Protein AF-A0A5S3PBL1-F1 (afdb_monomer_lite)

Structure (mmCIF, N/CA/C/O backbone):
data_AF-A0A5S3PBL1-F1
#
_entry.id   AF-A0A5S3PBL1-F1
#
loop_
_atom_site.group_PDB
_atom_site.id
_atom_site.type_symbol
_atom_site.label_atom_id
_atom_site.label_alt_id
_atom_site.label_comp_id
_atom_site.label_asym_id
_atom_site.label_entity_id
_atom_site.label_seq_id
_atom_site.pdbx_PDB_ins_code
_atom_site.Cartn_x
_atom_site.Cartn_y
_atom_site.Cartn_z
_atom_site.occupancy
_atom_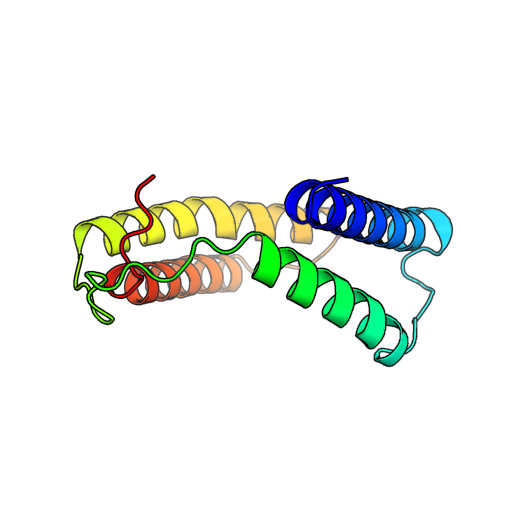site.B_iso_or_equiv
_atom_site.auth_seq_id
_atom_site.auth_comp_id
_atom_site.auth_asym_id
_atom_site.auth_atom_id
_atom_site.pdbx_PDB_model_num
ATOM 1 N N . MET A 1 1 ? 16.191 -12.824 25.577 1.00 59.28 1 MET A N 1
ATOM 2 C CA . MET A 1 1 ? 15.885 -11.992 24.390 1.00 59.28 1 MET A CA 1
ATOM 3 C C . MET A 1 1 ? 14.367 -11.958 24.224 1.00 59.28 1 MET A C 1
ATOM 5 O O . MET A 1 1 ? 13.767 -13.022 24.281 1.00 59.28 1 MET A O 1
ATOM 9 N N . THR A 1 2 ? 13.719 -10.790 24.151 1.00 78.88 2 THR A N 1
ATOM 10 C CA . THR A 1 2 ? 12.241 -10.700 24.099 1.00 78.88 2 THR A CA 1
ATOM 11 C C . THR A 1 2 ? 11.709 -11.003 22.691 1.00 78.88 2 THR A C 1
ATOM 13 O O . THR A 1 2 ? 12.380 -10.696 21.706 1.00 78.88 2 THR A O 1
ATOM 16 N N . LYS A 1 3 ? 10.504 -11.588 22.583 1.00 72.31 3 LYS A N 1
ATOM 17 C CA . LYS A 1 3 ? 9.864 -11.960 21.298 1.00 72.31 3 LYS A CA 1
ATOM 18 C C . LYS A 1 3 ? 9.784 -10.779 20.316 1.00 72.31 3 LYS A C 1
ATOM 20 O O . LYS A 1 3 ? 10.047 -10.939 19.132 1.00 72.31 3 LYS A O 1
ATOM 25 N N . THR A 1 4 ? 9.547 -9.577 20.835 1.00 72.81 4 THR A N 1
ATOM 26 C CA . THR A 1 4 ? 9.515 -8.316 20.081 1.00 72.81 4 THR A CA 1
ATOM 27 C C . THR A 1 4 ? 10.869 -7.965 19.455 1.00 72.81 4 THR A C 1
ATOM 29 O O . THR A 1 4 ? 10.932 -7.554 18.303 1.00 72.81 4 THR A O 1
ATOM 32 N N . ARG A 1 5 ? 11.982 -8.170 20.179 1.00 71.50 5 ARG A N 1
ATOM 33 C CA . ARG A 1 5 ? 13.335 -7.915 19.648 1.00 71.50 5 ARG A CA 1
ATOM 34 C C . ARG A 1 5 ? 13.697 -8.890 18.527 1.00 71.50 5 ARG A C 1
ATOM 36 O O . ARG A 1 5 ? 14.344 -8.487 17.570 1.00 71.50 5 ARG A O 1
ATOM 43 N N . LEU A 1 6 ? 13.257 -10.145 18.632 1.00 75.69 6 LEU A N 1
ATOM 44 C CA . LEU A 1 6 ? 13.427 -11.143 17.572 1.00 75.69 6 LEU A CA 1
ATOM 45 C C . LEU A 1 6 ? 12.651 -10.764 16.303 1.00 75.69 6 LEU A C 1
ATOM 47 O O . LEU A 1 6 ? 13.204 -10.885 15.216 1.00 75.69 6 LEU A O 1
ATOM 51 N N . ALA A 1 7 ? 11.430 -10.238 16.439 1.00 75.31 7 ALA A N 1
ATOM 52 C CA . ALA A 1 7 ? 10.638 -9.761 15.303 1.00 75.31 7 ALA A CA 1
ATOM 53 C C . ALA A 1 7 ? 11.307 -8.583 14.569 1.00 75.31 7 ALA A C 1
ATOM 55 O O . ALA A 1 7 ? 11.399 -8.596 13.345 1.00 75.31 7 ALA A O 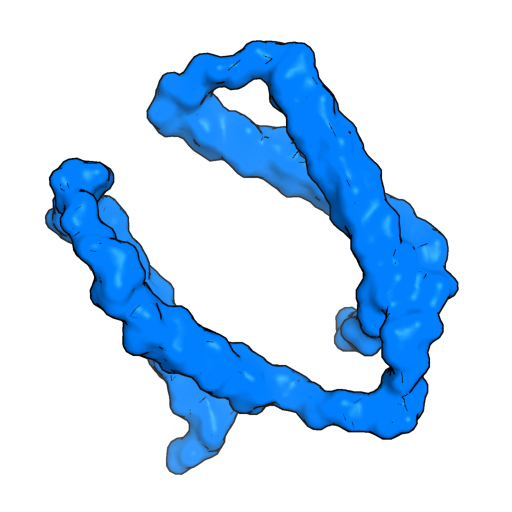1
ATOM 56 N N . PHE A 1 8 ? 11.849 -7.598 15.295 1.00 75.81 8 PHE A N 1
ATOM 57 C CA . PHE A 1 8 ? 12.582 -6.487 14.671 1.00 75.81 8 PHE A CA 1
ATOM 58 C C . PHE A 1 8 ? 13.864 -6.937 13.961 1.00 75.81 8 PHE A C 1
ATOM 60 O O . PHE A 1 8 ? 14.168 -6.447 12.877 1.00 75.81 8 PHE A O 1
ATOM 67 N N . ILE A 1 9 ? 14.600 -7.889 14.540 1.00 82.25 9 ILE A N 1
ATOM 68 C CA . ILE A 1 9 ? 15.808 -8.448 13.914 1.00 82.25 9 ILE A CA 1
ATOM 69 C C . ILE A 1 9 ? 15.456 -9.229 12.650 1.00 82.25 9 ILE A C 1
ATOM 71 O O . ILE A 1 9 ? 16.142 -9.091 11.643 1.00 82.25 9 ILE A O 1
ATOM 75 N N . ALA A 1 10 ? 14.375 -10.006 12.681 1.00 79.50 10 ALA A N 1
ATOM 76 C CA . ALA A 1 10 ? 13.888 -10.750 11.528 1.00 79.50 10 ALA A CA 1
ATOM 77 C C . ALA A 1 10 ? 13.442 -9.823 10.384 1.00 79.50 10 ALA A C 1
ATOM 79 O O . ALA A 1 10 ? 13.810 -10.061 9.235 1.00 79.50 10 ALA A O 1
ATOM 80 N N . ILE A 1 11 ? 12.728 -8.734 10.693 1.00 81.06 11 ILE A N 1
ATOM 81 C CA . ILE A 1 11 ? 12.368 -7.700 9.709 1.00 81.06 11 ILE A CA 1
ATOM 82 C C . ILE A 1 11 ? 13.626 -7.041 9.137 1.00 81.06 11 ILE A C 1
ATOM 84 O O . ILE A 1 11 ? 13.758 -6.945 7.922 1.00 81.06 11 ILE A O 1
ATOM 88 N N . GLY A 1 12 ? 14.580 -6.651 9.989 1.00 80.44 12 GLY A N 1
ATOM 89 C CA . GLY A 1 12 ? 15.848 -6.065 9.548 1.00 80.44 12 GLY A CA 1
ATOM 90 C C . GLY A 1 12 ? 16.634 -6.988 8.613 1.00 80.44 12 GLY A C 1
ATOM 91 O O . GLY A 1 12 ? 17.108 -6.546 7.571 1.00 80.44 12 GLY A O 1
ATOM 92 N N . LEU A 1 13 ? 16.710 -8.282 8.934 1.00 84.44 13 LEU A N 1
ATOM 93 C CA . LEU A 1 13 ? 17.329 -9.302 8.082 1.00 84.44 13 LEU A CA 1
ATOM 94 C C . LEU A 1 13 ? 16.617 -9.445 6.732 1.00 84.44 13 LEU A C 1
ATOM 96 O O . LEU A 1 13 ? 17.289 -9.516 5.707 1.00 84.44 13 LEU A O 1
ATOM 100 N N . CYS A 1 14 ? 15.280 -9.441 6.711 1.00 82.25 14 CYS A N 1
ATOM 101 C CA . CYS A 1 14 ? 14.515 -9.501 5.462 1.00 82.25 14 CYS A CA 1
ATOM 102 C C . CYS A 1 14 ? 14.766 -8.265 4.587 1.00 82.25 14 CYS A C 1
ATOM 104 O O . CYS A 1 14 ? 14.988 -8.405 3.387 1.00 82.25 14 CYS A O 1
ATOM 106 N N . SER A 1 15 ? 14.802 -7.068 5.179 1.00 77.75 15 SER A N 1
ATOM 107 C CA . SER A 1 15 ? 15.092 -5.823 4.457 1.00 77.75 15 SER A CA 1
ATOM 108 C C . SER A 1 15 ? 16.512 -5.793 3.887 1.00 77.75 15 SER A C 1
ATOM 110 O O . SER A 1 15 ? 16.709 -5.347 2.761 1.00 77.75 15 SER A O 1
ATOM 112 N N . VAL A 1 16 ? 17.502 -6.296 4.632 1.00 82.81 16 VAL A N 1
ATOM 113 C CA . VAL A 1 16 ? 18.892 -6.396 4.155 1.00 82.81 16 VAL A CA 1
ATOM 114 C C . VAL A 1 16 ? 19.021 -7.424 3.030 1.00 82.81 16 VAL A C 1
ATOM 116 O O . VAL A 1 16 ? 19.732 -7.165 2.066 1.00 82.81 16 VAL A O 1
ATOM 119 N N . LEU A 1 17 ? 18.317 -8.556 3.107 1.00 79.50 17 LEU A N 1
ATOM 120 C CA . LEU A 1 17 ? 18.295 -9.559 2.035 1.00 79.50 17 LEU A CA 1
ATOM 121 C C . LEU A 1 17 ? 17.652 -9.018 0.752 1.00 79.50 17 LEU A C 1
ATOM 123 O O . LEU A 1 17 ? 18.187 -9.237 -0.332 1.00 79.50 17 LEU A O 1
ATOM 127 N N . LEU A 1 18 ? 16.554 -8.269 0.878 1.00 74.56 18 LEU A N 1
ATOM 128 C CA . LEU A 1 18 ? 15.903 -7.592 -0.245 1.00 74.56 18 LEU A CA 1
ATOM 129 C C . LEU A 1 18 ? 16.826 -6.549 -0.891 1.00 74.56 18 LEU A C 1
ATOM 131 O O . LEU A 1 18 ? 16.970 -6.537 -2.109 1.00 74.56 18 LEU A O 1
ATOM 135 N N . LEU A 1 19 ? 17.497 -5.723 -0.080 1.00 76.12 19 LEU A N 1
ATOM 136 C CA . LEU A 1 19 ? 18.476 -4.741 -0.561 1.00 76.12 19 LEU A CA 1
ATOM 137 C C . LEU A 1 19 ? 19.699 -5.398 -1.208 1.00 76.12 19 LEU A C 1
ATOM 139 O O . LEU A 1 19 ? 20.208 -4.908 -2.209 1.00 76.12 19 LEU A O 1
ATOM 143 N N . PHE A 1 20 ? 20.182 -6.509 -0.651 1.00 78.69 20 PHE A N 1
ATOM 144 C CA . PHE A 1 20 ? 21.282 -7.265 -1.238 1.00 78.69 20 PHE A CA 1
ATOM 145 C C . PHE A 1 20 ? 20.895 -7.815 -2.612 1.00 78.69 20 PHE A C 1
ATOM 147 O O . PHE A 1 20 ? 21.685 -7.729 -3.545 1.00 78.69 20 PHE A O 1
ATOM 154 N N . GLN A 1 21 ? 19.675 -8.328 -2.770 1.00 71.44 21 GLN A N 1
ATOM 155 C CA . GLN A 1 21 ? 19.210 -8.808 -4.064 1.00 71.44 21 GLN A CA 1
ATOM 156 C C . GLN A 1 21 ? 19.104 -7.685 -5.098 1.00 71.44 21 GLN A C 1
ATOM 158 O O . GLN A 1 21 ? 19.635 -7.835 -6.196 1.00 71.44 21 GLN A O 1
ATOM 163 N N . THR A 1 22 ? 18.477 -6.557 -4.759 1.00 69.94 22 THR A N 1
ATOM 164 C CA . THR A 1 22 ? 18.336 -5.443 -5.710 1.00 69.94 22 THR A CA 1
ATOM 165 C C . THR A 1 22 ? 19.683 -4.817 -6.070 1.00 69.94 22 THR A C 1
ATOM 167 O O . THR A 1 22 ? 19.892 -4.434 -7.216 1.00 69.94 22 THR A O 1
ATOM 170 N N . TRP A 1 23 ? 20.624 -4.748 -5.122 1.00 71.38 23 TRP A N 1
ATOM 171 C CA . TRP A 1 23 ? 21.906 -4.070 -5.325 1.00 71.38 23 TRP A CA 1
ATOM 172 C C . TRP A 1 23 ? 23.012 -4.965 -5.904 1.00 71.38 23 TRP A C 1
ATOM 174 O O . TRP A 1 23 ? 23.839 -4.485 -6.675 1.00 71.38 23 TRP A O 1
ATOM 184 N N . VAL A 1 24 ? 23.053 -6.253 -5.540 1.00 71.88 24 VAL A N 1
ATOM 185 C CA . VAL A 1 24 ? 24.137 -7.179 -5.930 1.00 71.88 24 VAL A CA 1
ATOM 186 C C . VAL A 1 24 ? 23.744 -8.089 -7.086 1.00 71.88 24 VAL A C 1
ATOM 188 O O . VAL A 1 24 ? 24.582 -8.369 -7.940 1.00 71.88 24 VAL A O 1
ATOM 191 N N . LEU A 1 25 ? 22.499 -8.569 -7.121 1.00 68.06 25 LEU A N 1
ATOM 192 C CA . LEU A 1 25 ? 22.056 -9.503 -8.161 1.00 68.06 25 LEU A CA 1
ATOM 193 C C . LEU A 1 25 ? 21.497 -8.774 -9.394 1.00 68.06 25 LEU A C 1
ATOM 195 O O . LEU A 1 25 ? 21.554 -9.328 -10.491 1.00 68.06 25 LEU A O 1
ATOM 199 N N . GLY A 1 26 ? 21.066 -7.516 -9.233 1.00 61.78 26 GLY A N 1
ATOM 200 C CA . GLY A 1 26 ? 20.538 -6.673 -10.307 1.00 61.78 26 GLY A CA 1
ATOM 201 C C . GLY A 1 26 ? 19.216 -7.190 -10.890 1.00 61.78 26 GLY A C 1
ATOM 202 O O . GLY A 1 26 ? 18.811 -8.330 -10.660 1.00 61.78 26 GLY A O 1
ATOM 203 N N . ASP A 1 27 ? 18.544 -6.358 -11.687 1.00 61.53 27 ASP A N 1
ATOM 204 C CA . ASP A 1 27 ? 17.190 -6.640 -12.207 1.00 61.53 27 ASP A CA 1
ATOM 205 C C . ASP A 1 27 ? 17.111 -7.849 -13.162 1.00 61.53 27 ASP A C 1
ATOM 207 O O . ASP A 1 27 ? 16.027 -8.338 -13.466 1.00 61.53 27 ASP A O 1
ATOM 211 N N . ASN A 1 28 ? 18.256 -8.373 -13.611 1.00 60.16 28 ASN A N 1
ATOM 212 C CA . ASN A 1 28 ? 18.337 -9.492 -14.556 1.00 60.16 28 ASN A CA 1
ATOM 213 C C . ASN A 1 28 ? 18.332 -10.877 -13.886 1.00 60.16 28 ASN A C 1
ATOM 215 O O . ASN A 1 28 ? 18.393 -11.893 -14.582 1.00 60.16 28 ASN A O 1
ATOM 219 N N . PHE A 1 29 ? 18.302 -10.949 -12.551 1.00 65.50 29 PHE A N 1
ATOM 220 C CA . PHE A 1 29 ? 18.283 -12.219 -11.828 1.00 65.50 29 PHE A CA 1
ATOM 221 C C . PHE A 1 29 ? 16.849 -12.611 -11.449 1.00 65.50 29 PHE A C 1
ATOM 223 O O . PHE A 1 29 ? 16.356 -12.296 -10.361 1.00 65.50 29 PHE A O 1
ATOM 230 N N . GLU A 1 30 ? 16.173 -13.333 -12.350 1.00 65.44 30 GLU A N 1
ATOM 231 C CA . GLU A 1 30 ? 14.850 -13.912 -12.099 1.00 65.44 30 GLU A CA 1
ATOM 232 C C . GLU A 1 30 ? 14.935 -14.967 -10.991 1.00 65.44 30 GLU A C 1
ATOM 234 O O . GLU A 1 30 ? 15.221 -16.147 -11.204 1.00 65.44 30 GLU A O 1
ATOM 239 N N . THR A 1 31 ? 14.711 -14.524 -9.759 1.00 68.88 31 THR A N 1
ATOM 240 C CA . THR A 1 31 ? 14.724 -15.419 -8.607 1.00 68.88 31 THR A CA 1
ATOM 241 C C . THR A 1 31 ? 13.394 -16.167 -8.579 1.00 68.88 31 THR A C 1
ATOM 243 O O . THR A 1 31 ? 12.344 -15.516 -8.568 1.00 68.88 31 THR A O 1
ATOM 246 N N . PRO A 1 32 ? 13.390 -17.513 -8.560 1.00 79.69 32 PRO A N 1
ATOM 247 C CA . PRO A 1 32 ? 12.148 -18.269 -8.577 1.00 79.69 32 PRO A CA 1
ATOM 248 C C . PRO A 1 32 ? 11.233 -17.854 -7.424 1.00 79.69 32 PRO A C 1
ATOM 250 O O . PRO A 1 32 ? 11.676 -17.736 -6.281 1.00 79.69 32 PRO A O 1
ATOM 253 N N . TRP A 1 33 ? 9.943 -17.662 -7.707 1.00 73.44 33 TRP A N 1
ATOM 254 C CA . TRP A 1 33 ? 9.008 -17.048 -6.756 1.00 73.44 33 TRP A CA 1
ATOM 255 C C . TRP A 1 33 ? 8.915 -17.787 -5.402 1.00 73.44 33 TRP A C 1
ATOM 257 O O . TRP A 1 33 ? 8.630 -17.181 -4.371 1.00 73.44 33 TRP A O 1
ATOM 267 N N . PHE A 1 34 ? 9.188 -19.094 -5.378 1.00 75.62 34 PHE A N 1
ATOM 268 C CA . PHE A 1 34 ? 9.141 -19.915 -4.166 1.00 75.62 34 PHE A CA 1
ATOM 269 C C . PHE A 1 34 ? 10.283 -19.629 -3.178 1.00 75.62 34 PHE A C 1
ATOM 271 O O . PHE A 1 34 ? 10.153 -19.945 -1.996 1.00 75.62 34 PHE A O 1
ATOM 278 N N . VAL A 1 35 ? 11.376 -18.994 -3.620 1.00 76.44 35 VAL A N 1
ATOM 279 C CA . VAL A 1 35 ? 12.487 -18.554 -2.752 1.00 76.44 35 VAL A CA 1
ATOM 280 C C . VAL A 1 35 ? 12.021 -17.483 -1.757 1.00 76.44 35 VAL A C 1
ATOM 282 O O . VAL A 1 35 ? 12.587 -17.348 -0.674 1.00 76.44 35 VAL A O 1
ATOM 285 N N . TRP A 1 36 ? 10.929 -16.782 -2.070 1.00 73.69 36 TRP A N 1
ATOM 286 C CA . TRP A 1 36 ? 10.325 -15.776 -1.200 1.00 73.69 36 TRP A CA 1
ATOM 287 C C . TRP A 1 36 ? 9.433 -16.357 -0.104 1.00 73.69 36 TRP A C 1
ATOM 289 O O . TRP A 1 36 ? 9.170 -15.670 0.878 1.00 73.69 36 TRP A O 1
ATOM 299 N N . LEU A 1 37 ? 8.977 -17.610 -0.218 1.00 78.69 37 LEU A N 1
ATOM 300 C CA . LEU A 1 37 ? 8.047 -18.207 0.751 1.00 78.69 37 LEU A CA 1
ATOM 301 C C . LEU A 1 37 ? 8.588 -18.225 2.193 1.00 78.69 37 LEU A C 1
ATOM 303 O O . LEU A 1 37 ? 7.845 -17.840 3.099 1.00 78.69 37 LEU A O 1
ATOM 307 N N . PRO A 1 38 ? 9.859 -18.594 2.453 1.00 80.06 38 PRO A N 1
ATOM 308 C CA . PRO A 1 38 ? 10.423 -18.530 3.799 1.00 80.06 38 PRO A CA 1
ATOM 309 C C . PRO A 1 38 ? 10.528 -17.091 4.313 1.00 80.06 38 PRO A C 1
ATOM 311 O O . PRO A 1 38 ? 10.247 -16.836 5.482 1.00 80.06 38 PRO A O 1
ATOM 314 N N . ILE A 1 39 ? 10.883 -16.145 3.437 1.00 77.38 39 ILE A N 1
ATOM 315 C CA . ILE A 1 39 ? 11.023 -14.720 3.771 1.00 77.38 39 ILE A CA 1
ATOM 316 C C . ILE A 1 39 ? 9.658 -14.141 4.151 1.00 77.38 39 ILE A C 1
ATOM 318 O O . ILE A 1 39 ? 9.518 -13.539 5.211 1.00 77.38 39 ILE A O 1
ATOM 322 N N . LEU A 1 40 ? 8.628 -14.399 3.344 1.00 77.44 40 LEU A N 1
ATOM 323 C CA . LEU A 1 40 ? 7.248 -14.000 3.620 1.00 77.44 40 LEU A CA 1
ATOM 324 C C . LEU A 1 40 ? 6.708 -14.655 4.896 1.00 77.44 40 LEU A C 1
ATOM 326 O O . LEU A 1 40 ? 6.012 -13.998 5.668 1.00 77.44 40 LEU A O 1
ATOM 330 N N . GLY A 1 41 ? 7.062 -15.915 5.162 1.00 81.25 41 GLY A N 1
ATOM 331 C CA . GLY A 1 41 ? 6.707 -16.609 6.401 1.00 81.25 41 GLY A CA 1
ATOM 332 C C . GLY A 1 41 ? 7.333 -15.968 7.642 1.00 81.25 41 GLY A C 1
ATOM 333 O O . GLY A 1 41 ? 6.643 -15.729 8.634 1.00 81.25 41 GLY A O 1
ATOM 334 N N . ILE A 1 42 ? 8.624 -15.629 7.580 1.00 80.56 42 ILE A N 1
ATOM 335 C CA . ILE A 1 42 ? 9.342 -14.938 8.660 1.00 80.56 42 ILE A CA 1
ATOM 336 C C . ILE A 1 42 ? 8.788 -13.525 8.861 1.00 80.56 42 ILE A C 1
ATOM 338 O O . ILE A 1 42 ? 8.587 -13.102 10.002 1.00 80.56 42 ILE A O 1
ATOM 342 N N . LEU A 1 43 ? 8.499 -12.808 7.775 1.00 77.06 43 LEU A N 1
ATOM 343 C CA . LEU A 1 43 ? 7.926 -11.468 7.818 1.00 77.06 43 LEU A CA 1
ATOM 344 C C . LEU A 1 43 ? 6.520 -11.501 8.430 1.00 77.06 43 LEU A C 1
ATOM 346 O O . LEU A 1 43 ? 6.246 -10.768 9.375 1.00 77.06 43 LEU A O 1
ATOM 350 N N . GLY A 1 44 ? 5.661 -12.411 7.965 1.00 79.38 44 GLY A N 1
ATOM 351 C CA . GLY A 1 44 ? 4.311 -12.610 8.487 1.00 79.38 44 GLY A CA 1
ATOM 352 C C . GLY A 1 44 ? 4.306 -12.996 9.965 1.00 79.38 44 GLY A C 1
ATOM 353 O O . GLY A 1 44 ? 3.558 -12.417 10.751 1.00 79.38 44 GLY A O 1
ATOM 354 N N . TRP A 1 45 ? 5.194 -13.904 10.382 1.00 82.69 45 TRP A N 1
ATOM 355 C CA . TRP A 1 45 ? 5.363 -14.257 11.793 1.00 82.69 45 TRP A CA 1
ATOM 356 C C . TRP A 1 45 ? 5.852 -13.071 12.633 1.00 82.69 45 TRP A C 1
ATOM 358 O O . TRP A 1 45 ? 5.352 -12.841 13.732 1.00 82.69 45 TRP A O 1
ATOM 368 N N . SER A 1 46 ? 6.794 -12.283 12.117 1.00 77.44 46 SER A N 1
ATOM 369 C CA . SER A 1 46 ? 7.329 -11.109 12.817 1.00 77.44 46 SER A CA 1
ATOM 370 C C . SER A 1 46 ? 6.266 -10.025 12.984 1.00 77.44 46 SER A C 1
ATOM 372 O O . SER A 1 46 ? 6.102 -9.488 14.077 1.00 77.44 46 SER A O 1
ATOM 374 N N . LEU A 1 47 ? 5.485 -9.763 11.935 1.00 77.88 47 LEU A N 1
ATOM 375 C CA . LEU A 1 47 ? 4.340 -8.854 11.979 1.00 77.88 47 LEU A CA 1
ATOM 376 C C . LEU A 1 47 ? 3.266 -9.351 12.951 1.00 77.88 47 LEU A C 1
ATOM 378 O O . LEU A 1 47 ? 2.713 -8.558 13.708 1.00 77.88 47 LEU A O 1
ATOM 382 N N . TRP A 1 48 ? 3.024 -10.662 13.001 1.00 77.44 48 TRP A N 1
ATOM 383 C CA . TRP A 1 48 ? 2.092 -11.260 13.954 1.00 77.44 48 TRP A CA 1
ATOM 384 C C . TRP A 1 48 ? 2.525 -11.058 15.412 1.00 77.44 48 TRP A C 1
ATOM 386 O O . TRP A 1 48 ? 1.692 -10.769 16.263 1.00 77.44 48 TRP A O 1
ATOM 396 N N . GLN A 1 49 ? 3.822 -11.165 15.709 1.00 77.69 49 GLN A N 1
ATOM 397 C CA . GLN A 1 49 ? 4.358 -10.929 17.058 1.00 77.69 49 GLN A CA 1
ATOM 398 C C . GLN A 1 49 ? 4.369 -9.447 17.455 1.00 77.69 49 GLN A C 1
ATOM 400 O O . GLN A 1 49 ? 4.383 -9.131 18.644 1.00 77.69 49 GLN A O 1
ATOM 405 N N . LEU A 1 50 ? 4.411 -8.544 16.471 1.00 75.19 50 LEU A N 1
ATOM 406 C CA . LEU A 1 50 ? 4.320 -7.096 16.678 1.00 75.19 50 LEU A CA 1
ATOM 407 C C . LEU A 1 50 ? 2.873 -6.601 16.746 1.00 75.19 50 LEU A C 1
ATOM 409 O O . LEU A 1 50 ? 2.635 -5.481 17.198 1.00 75.19 50 LEU A O 1
ATOM 413 N N . ARG A 1 51 ? 1.907 -7.424 16.326 1.00 70.06 51 ARG A N 1
ATOM 414 C CA . ARG A 1 51 ? 0.487 -7.109 16.430 1.00 70.06 51 ARG A CA 1
ATOM 415 C C . ARG A 1 51 ? 0.111 -6.981 17.907 1.00 70.06 51 ARG A C 1
ATOM 417 O O . ARG A 1 51 ? 0.304 -7.912 18.689 1.00 70.06 51 ARG A O 1
ATOM 424 N N . ALA A 1 52 ? -0.455 -5.836 18.284 1.00 62.28 52 ALA A N 1
ATOM 425 C CA . ALA A 1 52 ? -1.091 -5.694 19.587 1.00 62.28 52 ALA A CA 1
ATOM 426 C C . ALA A 1 52 ? -2.215 -6.742 19.721 1.00 62.28 52 ALA A C 1
ATOM 428 O O . ALA A 1 52 ? -2.886 -7.037 18.724 1.00 62.28 52 ALA A O 1
ATOM 429 N N . PRO A 1 53 ? -2.424 -7.338 20.909 1.00 63.62 53 PRO A N 1
ATOM 430 C CA . PRO A 1 53 ? -3.559 -8.228 21.110 1.00 63.62 53 PRO A CA 1
ATOM 431 C C . PRO A 1 53 ? -4.846 -7.492 20.705 1.00 63.62 53 PRO A C 1
ATOM 433 O O . PRO A 1 53 ? -4.962 -6.300 20.997 1.00 63.62 53 PRO A O 1
ATOM 436 N N . PRO A 1 54 ? -5.778 -8.161 20.001 1.00 56.47 54 PRO A N 1
ATOM 437 C CA . PRO A 1 54 ? -7.029 -7.533 19.610 1.00 56.47 54 PRO A CA 1
ATOM 438 C C . PRO A 1 54 ? -7.733 -7.040 20.871 1.00 56.47 54 PRO A C 1
ATOM 440 O O . PRO A 1 54 ? -7.980 -7.819 21.794 1.00 56.47 54 PRO A O 1
ATOM 443 N N . ASP A 1 55 ? -7.991 -5.736 20.924 1.00 58.34 55 ASP A N 1
ATOM 444 C CA . ASP A 1 55 ? -8.721 -5.128 22.024 1.00 58.34 55 ASP A CA 1
ATOM 445 C C . ASP A 1 55 ? -10.141 -5.723 22.015 1.00 58.34 55 ASP A C 1
ATOM 447 O O . ASP A 1 55 ? -10.824 -5.619 20.991 1.00 58.34 55 ASP A O 1
ATOM 451 N N . PRO A 1 56 ? -10.615 -6.388 23.081 1.00 55.84 56 PRO A N 1
ATOM 452 C CA . PRO A 1 56 ? -11.948 -6.995 23.107 1.00 55.84 56 PRO A CA 1
ATOM 453 C C . PRO A 1 56 ? -13.090 -5.973 22.959 1.00 55.84 56 PRO A C 1
ATOM 455 O O . PRO A 1 56 ? -14.231 -6.373 22.735 1.00 55.84 56 PRO A O 1
ATOM 458 N N . ALA A 1 57 ? -12.796 -4.670 23.058 1.00 56.56 57 ALA A N 1
ATOM 459 C CA . ALA A 1 57 ? -13.728 -3.578 22.779 1.00 56.56 57 ALA A CA 1
ATOM 460 C C . ALA A 1 57 ? -13.667 -3.044 21.331 1.00 56.56 57 ALA A C 1
ATOM 462 O O . ALA A 1 57 ? -14.434 -2.142 20.980 1.00 56.56 57 ALA A O 1
ATOM 463 N N . SER A 1 58 ? -12.779 -3.575 20.483 1.00 57.16 58 SER A N 1
ATOM 464 C CA . SER A 1 58 ? -12.693 -3.178 19.076 1.00 57.16 58 SER A CA 1
ATOM 465 C C . SER A 1 58 ? -13.990 -3.539 18.354 1.00 57.16 58 SER A C 1
ATOM 467 O O . SER A 1 58 ? -14.389 -4.698 18.223 1.00 57.16 58 SER A O 1
ATOM 469 N N . LYS A 1 59 ? -14.707 -2.510 17.900 1.00 56.50 59 LYS A N 1
ATOM 470 C CA . LYS A 1 59 ? -15.771 -2.712 16.927 1.00 56.50 59 LYS A CA 1
ATOM 471 C C . LYS A 1 59 ? -15.089 -3.193 15.650 1.00 56.50 59 LYS A C 1
ATOM 473 O O . LYS A 1 59 ? -14.438 -2.393 14.989 1.00 56.50 59 LYS A O 1
ATOM 478 N N . LEU A 1 60 ? -15.326 -4.455 15.284 1.00 58.69 60 LEU A N 1
ATOM 479 C CA . LEU A 1 60 ? -14.944 -5.055 13.991 1.00 58.69 60 LEU A CA 1
ATOM 480 C C . LEU A 1 60 ? -15.358 -4.198 12.780 1.00 58.69 60 LEU A C 1
ATOM 482 O O . LEU A 1 60 ? -14.885 -4.407 11.667 1.00 58.69 60 LEU A O 1
ATOM 486 N N . PHE A 1 61 ? -16.282 -3.260 12.994 1.00 60.25 61 PHE A N 1
ATOM 487 C CA . PHE A 1 61 ? -16.768 -2.320 12.007 1.00 60.25 61 PHE A CA 1
ATOM 488 C C . PHE A 1 61 ? -16.920 -0.932 12.643 1.00 60.25 61 PHE A C 1
ATOM 490 O O . PHE A 1 61 ? -17.864 -0.676 13.396 1.00 60.25 61 PHE A O 1
ATOM 497 N N . ASP A 1 62 ? -15.979 -0.037 12.351 1.00 70.25 62 ASP A N 1
ATOM 498 C CA . ASP A 1 62 ? -16.008 1.359 12.786 1.00 70.25 62 ASP A CA 1
ATOM 499 C C . ASP A 1 62 ? -16.175 2.267 11.568 1.00 70.25 62 ASP A C 1
ATOM 501 O O . ASP A 1 62 ? -15.217 2.511 10.837 1.00 70.25 62 ASP A O 1
ATOM 505 N N . PHE A 1 63 ? -17.404 2.735 11.331 1.00 81.56 63 PHE A N 1
ATOM 506 C CA . PHE A 1 63 ? -17.706 3.663 10.244 1.00 81.56 63 PHE A CA 1
ATOM 507 C C . PHE A 1 63 ? -17.214 5.068 10.605 1.00 81.56 63 PHE A C 1
ATOM 509 O O . PHE A 1 63 ? -17.867 5.792 11.361 1.00 81.56 63 PHE A O 1
ATOM 516 N N . ASN A 1 64 ? -16.077 5.474 10.035 1.00 81.75 64 ASN A N 1
ATOM 517 C CA . ASN A 1 64 ? -15.489 6.787 10.281 1.00 81.75 64 ASN A CA 1
ATOM 518 C C . ASN A 1 64 ? -15.200 7.546 8.970 1.00 81.75 64 ASN A C 1
ATOM 520 O O . ASN A 1 64 ? -14.113 7.429 8.395 1.00 81.75 64 ASN A O 1
ATOM 524 N N . PRO A 1 65 ? -16.139 8.388 8.500 1.00 85.62 65 PRO A N 1
ATOM 525 C CA . PRO A 1 65 ? -15.986 9.112 7.240 1.00 85.62 65 PRO A CA 1
ATOM 526 C C . PRO A 1 65 ? -14.849 10.144 7.269 1.00 85.62 65 PRO A C 1
ATOM 528 O O . PRO A 1 65 ? -14.258 10.427 6.229 1.00 85.62 65 PRO A O 1
ATOM 531 N N . LYS A 1 66 ? -14.480 10.677 8.446 1.00 85.00 66 LYS A N 1
ATOM 532 C CA . LYS A 1 66 ? -13.340 11.605 8.573 1.00 85.00 66 LYS A CA 1
ATOM 533 C C . LYS A 1 66 ? -12.014 10.905 8.277 1.00 85.00 66 LYS A C 1
ATOM 535 O O . LYS A 1 66 ? -11.141 11.490 7.644 1.00 85.00 66 LYS A O 1
ATOM 540 N N . ARG A 1 67 ? -11.880 9.646 8.702 1.00 82.81 67 ARG A N 1
ATOM 541 C CA . ARG A 1 67 ? -10.699 8.821 8.428 1.00 82.81 67 ARG A CA 1
ATOM 542 C C . ARG A 1 67 ? -10.623 8.423 6.955 1.00 82.81 67 ARG A C 1
ATOM 544 O O . ARG A 1 67 ? -9.554 8.513 6.361 1.00 82.81 67 ARG A O 1
ATOM 551 N N . GLY A 1 68 ? -11.754 8.077 6.342 1.00 87.44 68 GLY A N 1
ATOM 552 C CA . GLY A 1 68 ? -11.804 7.858 4.895 1.00 87.44 68 GLY A CA 1
ATOM 553 C C . GLY A 1 68 ? -11.364 9.087 4.096 1.00 87.44 68 GLY A C 1
ATOM 554 O O . GLY A 1 68 ? -10.573 8.972 3.165 1.00 87.44 68 GLY A O 1
ATOM 555 N N . LEU A 1 69 ? -11.783 10.284 4.515 1.00 91.38 69 LEU A N 1
ATOM 556 C CA . LEU A 1 69 ? -11.350 11.540 3.899 1.00 91.38 69 LEU A CA 1
ATOM 557 C C . LEU A 1 69 ? -9.833 11.765 4.043 1.00 91.38 69 LEU A C 1
ATOM 559 O O . LEU A 1 69 ? -9.171 12.138 3.079 1.00 91.38 69 LEU A O 1
ATOM 563 N N . LEU A 1 70 ? -9.272 11.497 5.227 1.00 91.62 70 LEU A N 1
ATOM 564 C CA . LEU A 1 70 ? -7.829 11.573 5.467 1.00 91.62 70 LEU A CA 1
ATOM 565 C C . LEU A 1 70 ? -7.059 10.651 4.510 1.00 91.62 70 LEU A C 1
ATOM 567 O O . LEU A 1 70 ? -6.112 11.090 3.860 1.00 91.62 70 LEU A O 1
ATOM 571 N N . TYR A 1 71 ? -7.480 9.389 4.398 1.00 90.50 71 TYR A N 1
ATOM 572 C CA . TYR A 1 71 ? -6.817 8.424 3.525 1.00 90.50 71 TYR A CA 1
ATOM 573 C C . TYR A 1 71 ? -6.993 8.742 2.042 1.00 90.50 71 TYR A C 1
ATOM 575 O O . TYR A 1 71 ? -6.049 8.553 1.282 1.00 90.50 71 TYR A O 1
ATOM 583 N N . PHE A 1 72 ? -8.134 9.299 1.636 1.00 92.44 72 PHE A N 1
ATOM 584 C CA . PHE A 1 72 ? -8.324 9.819 0.283 1.00 92.44 72 PHE A CA 1
ATOM 585 C C . PHE A 1 72 ? -7.268 10.881 -0.069 1.00 92.44 72 PHE A C 1
ATOM 587 O O . PHE A 1 72 ? -6.612 10.784 -1.106 1.00 92.44 72 PHE A O 1
ATOM 594 N N . PHE A 1 73 ? -7.044 11.861 0.814 1.00 92.81 73 PHE A N 1
ATOM 595 C CA . PHE A 1 73 ? -6.024 12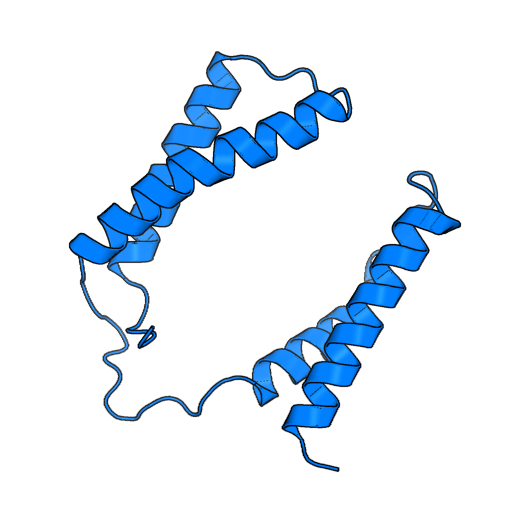.893 0.594 1.00 92.81 73 PHE A CA 1
ATOM 596 C C . PHE A 1 73 ? -4.596 12.343 0.645 1.00 92.81 73 PHE A C 1
ATOM 598 O O . PHE A 1 73 ? -3.752 12.766 -0.142 1.00 92.81 73 PHE A O 1
ATOM 605 N N . LEU A 1 74 ? -4.326 11.373 1.520 1.00 90.69 74 LEU A N 1
ATOM 606 C CA . LEU A 1 74 ? -3.049 10.655 1.535 1.00 90.69 74 LEU A CA 1
ATOM 607 C C . LEU A 1 74 ? -2.811 9.896 0.228 1.00 90.69 74 LEU A C 1
ATOM 609 O O . LEU A 1 74 ? -1.707 9.953 -0.302 1.00 90.69 74 LEU A O 1
ATOM 613 N N . GLY A 1 75 ? -3.836 9.250 -0.329 1.00 88.44 75 GLY A N 1
ATOM 614 C CA . GLY A 1 75 ? -3.763 8.628 -1.649 1.00 88.44 75 GLY A CA 1
ATOM 615 C C . GLY A 1 75 ? -3.389 9.641 -2.730 1.00 88.44 75 GLY A C 1
ATOM 616 O O . GLY A 1 75 ? -2.483 9.386 -3.520 1.00 88.44 75 GLY A O 1
ATOM 617 N N . LEU A 1 76 ? -4.004 10.832 -2.714 1.00 91.56 76 LEU A N 1
ATOM 618 C CA . LEU A 1 76 ? -3.715 11.885 -3.696 1.00 91.56 76 LEU A CA 1
ATOM 619 C C . LEU A 1 76 ? -2.267 12.378 -3.625 1.00 91.56 76 LEU A C 1
ATOM 621 O O . LEU A 1 76 ? -1.766 12.905 -4.611 1.00 91.56 76 LEU A O 1
ATOM 625 N N . LEU A 1 77 ? -1.601 12.209 -2.483 1.00 91.38 77 LEU A N 1
ATOM 626 C CA . LEU A 1 77 ? -0.188 12.531 -2.313 1.00 91.38 77 LEU A CA 1
ATOM 627 C C . LEU A 1 77 ? 0.720 11.353 -2.702 1.00 91.38 77 LEU A C 1
ATOM 629 O O . LEU A 1 77 ? 1.718 11.543 -3.393 1.00 91.38 77 LEU A O 1
ATOM 633 N N . ILE A 1 78 ? 0.390 10.141 -2.251 1.00 89.50 78 ILE A N 1
ATOM 634 C CA . ILE A 1 78 ? 1.246 8.955 -2.386 1.00 89.50 78 ILE A CA 1
ATOM 635 C C . ILE A 1 78 ? 1.247 8.424 -3.824 1.00 89.50 78 ILE A C 1
ATOM 637 O O . ILE A 1 78 ? 2.315 8.097 -4.334 1.00 89.50 78 ILE A O 1
ATOM 641 N N . PHE A 1 79 ? 0.097 8.360 -4.501 1.00 89.69 79 PHE A N 1
ATOM 642 C CA . PHE A 1 79 ? 0.026 7.761 -5.841 1.00 89.69 79 PHE A CA 1
ATOM 643 C C . PHE A 1 79 ? 0.805 8.541 -6.916 1.00 89.69 79 PHE A C 1
ATOM 645 O O . PHE A 1 79 ? 1.506 7.915 -7.712 1.00 89.69 79 PHE A O 1
ATOM 652 N N . PRO A 1 8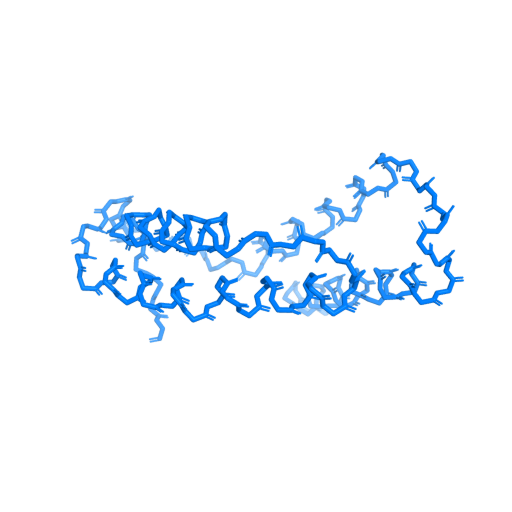0 ? 0.797 9.887 -6.940 1.00 87.69 80 PRO A N 1
ATOM 653 C CA . PRO A 1 80 ? 1.670 10.631 -7.844 1.00 87.69 80 PRO A CA 1
ATOM 654 C C . PRO A 1 80 ? 3.152 10.445 -7.526 1.00 87.69 80 PRO A C 1
ATOM 656 O O . PRO A 1 80 ? 3.968 10.405 -8.443 1.00 87.69 80 PRO A O 1
ATOM 659 N N . LEU A 1 81 ? 3.514 10.305 -6.245 1.00 89.12 81 LEU A N 1
ATOM 660 C CA . LEU A 1 81 ? 4.894 10.012 -5.854 1.00 89.12 81 LEU A CA 1
ATOM 661 C C . LEU A 1 81 ? 5.337 8.640 -6.367 1.00 89.12 81 LEU A C 1
ATOM 663 O O . LEU A 1 81 ? 6.429 8.539 -6.917 1.00 89.12 81 LEU A O 1
ATOM 667 N N . THR A 1 82 ? 4.493 7.608 -6.265 1.00 87.69 82 THR A N 1
ATOM 668 C CA . THR A 1 82 ? 4.814 6.283 -6.821 1.00 87.69 82 THR A CA 1
ATOM 669 C C . THR A 1 82 ? 4.957 6.327 -8.341 1.00 87.69 82 THR A C 1
ATOM 671 O O . THR A 1 82 ? 5.940 5.819 -8.866 1.00 87.69 82 THR A O 1
ATOM 674 N N . LEU A 1 83 ? 4.064 7.036 -9.042 1.00 90.31 83 LEU A N 1
ATOM 675 C CA . LEU A 1 83 ? 4.172 7.214 -10.495 1.00 90.31 83 LEU A CA 1
ATOM 676 C C . LEU A 1 83 ? 5.424 8.007 -10.895 1.00 90.31 83 LEU A C 1
ATOM 678 O O . LEU A 1 83 ? 6.010 7.755 -11.941 1.00 90.31 83 LEU A O 1
ATOM 682 N N . SER A 1 84 ? 5.852 8.961 -10.064 1.00 86.38 84 SER A N 1
ATOM 683 C CA . SER A 1 84 ? 7.071 9.739 -10.312 1.00 86.38 84 SER A CA 1
ATOM 684 C C . SER A 1 84 ? 8.321 8.867 -10.203 1.00 86.38 84 SER A C 1
ATOM 686 O O . SER A 1 84 ? 9.264 9.059 -10.963 1.00 86.38 84 SER A O 1
ATOM 688 N N . ILE A 1 85 ? 8.325 7.899 -9.281 1.00 87.31 85 ILE A N 1
ATOM 689 C CA . ILE A 1 85 ? 9.395 6.904 -9.166 1.00 87.31 85 ILE A CA 1
ATOM 690 C C . ILE A 1 85 ? 9.424 6.039 -10.431 1.00 87.31 85 ILE A C 1
ATOM 692 O O . ILE A 1 85 ? 10.471 5.952 -11.065 1.00 87.31 85 ILE A O 1
ATOM 696 N N . ASP A 1 86 ? 8.286 5.489 -10.857 1.00 85.75 86 ASP A N 1
ATOM 697 C CA . ASP A 1 86 ? 8.212 4.652 -12.064 1.00 85.75 86 ASP A CA 1
ATOM 698 C C . ASP A 1 86 ? 8.641 5.416 -13.330 1.00 85.75 86 ASP A C 1
ATOM 700 O O . ASP A 1 86 ? 9.371 4.884 -14.169 1.00 85.75 86 ASP A O 1
ATOM 704 N N . ALA A 1 87 ? 8.272 6.696 -13.441 1.00 86.56 87 ALA A N 1
ATOM 705 C CA . ALA A 1 87 ? 8.707 7.564 -14.534 1.00 86.56 87 ALA A CA 1
ATOM 706 C C . ALA A 1 87 ? 10.232 7.786 -14.545 1.00 86.56 87 ALA A C 1
ATOM 708 O O . ALA A 1 87 ? 10.841 7.806 -15.614 1.00 86.56 87 ALA A O 1
ATOM 709 N N . ILE A 1 88 ? 10.877 7.912 -13.375 1.00 89.81 88 ILE A N 1
ATOM 710 C CA . ILE A 1 88 ? 12.347 8.017 -13.269 1.00 89.81 88 ILE A CA 1
ATOM 711 C C . ILE A 1 88 ? 13.031 6.738 -13.777 1.00 89.81 88 ILE A C 1
ATOM 713 O O . ILE A 1 88 ? 14.107 6.816 -14.368 1.00 89.81 88 ILE A O 1
ATOM 717 N N . PHE A 1 89 ? 12.400 5.576 -13.601 1.00 88.50 89 PHE A N 1
ATOM 718 C CA . PHE A 1 89 ? 12.895 4.287 -14.094 1.00 88.50 89 PHE A CA 1
ATOM 719 C C . PHE A 1 89 ? 12.507 3.986 -15.553 1.00 88.50 89 PHE A C 1
ATOM 721 O O . PHE A 1 89 ? 12.742 2.881 -16.037 1.00 88.50 89 PHE A O 1
ATOM 728 N N . GLY A 1 90 ? 11.983 4.978 -16.281 1.00 86.75 90 GLY A N 1
ATOM 729 C CA . GLY A 1 90 ? 11.756 4.894 -17.723 1.00 86.75 90 GLY A CA 1
ATOM 730 C C . GLY A 1 90 ? 10.393 4.336 -18.128 1.00 86.75 90 GLY A C 1
ATOM 731 O O . GLY A 1 90 ? 10.232 3.933 -19.279 1.00 86.75 90 GLY A O 1
ATOM 732 N N . ALA A 1 91 ? 9.412 4.301 -17.222 1.00 86.62 91 ALA A N 1
ATOM 733 C CA . ALA A 1 91 ? 8.042 3.968 -17.594 1.00 86.62 91 ALA A CA 1
ATOM 734 C C . ALA A 1 91 ? 7.408 5.097 -18.428 1.00 86.62 91 ALA A C 1
ATOM 736 O O . ALA A 1 91 ? 7.383 6.256 -18.007 1.00 86.62 91 ALA A O 1
ATOM 737 N N . ASP A 1 92 ? 6.839 4.750 -19.585 1.00 87.19 92 ASP A N 1
ATOM 738 C CA . ASP A 1 92 ? 5.999 5.662 -20.366 1.00 87.19 92 ASP A CA 1
ATOM 739 C C . ASP A 1 92 ? 4.612 5.748 -19.723 1.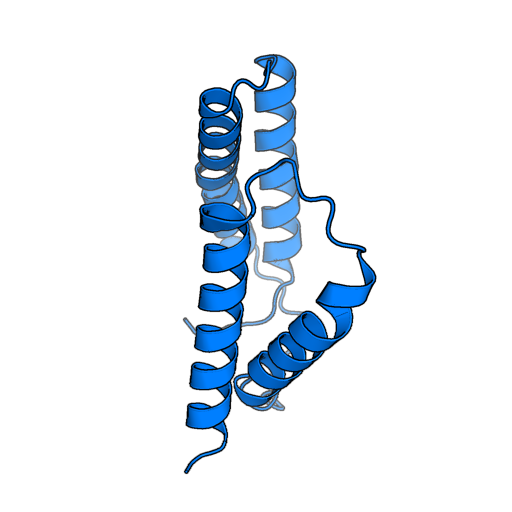00 87.19 92 ASP A C 1
ATOM 741 O O . ASP A 1 92 ? 3.771 4.859 -19.872 1.00 87.19 92 ASP A O 1
ATOM 745 N N . ILE A 1 93 ? 4.375 6.831 -18.983 1.00 82.38 93 ILE A N 1
ATOM 746 C CA . ILE A 1 93 ? 3.118 7.046 -18.268 1.00 82.38 93 ILE A CA 1
ATOM 747 C C . ILE A 1 93 ? 2.298 8.116 -18.988 1.00 82.38 93 ILE A C 1
ATOM 749 O O . ILE A 1 93 ? 2.642 9.299 -19.008 1.00 82.38 93 ILE A O 1
ATOM 753 N N . SER A 1 94 ? 1.161 7.702 -19.545 1.00 92.12 94 SER A N 1
ATOM 754 C CA . SER A 1 94 ? 0.150 8.622 -20.066 1.00 92.12 94 SER A CA 1
ATOM 755 C C . SER A 1 94 ? -0.429 9.475 -18.934 1.00 92.12 94 SER A C 1
ATOM 757 O O . SER A 1 94 ? -0.805 8.958 -17.881 1.00 92.12 94 SER A O 1
ATOM 759 N N . MET A 1 95 ? -0.575 10.787 -19.156 1.00 86.50 95 MET A N 1
ATOM 760 C CA . MET A 1 95 ? -1.185 11.685 -18.165 1.00 86.50 95 MET A CA 1
ATOM 761 C C . MET A 1 95 ? -2.614 11.276 -17.793 1.00 86.50 95 MET A C 1
ATOM 763 O O . MET A 1 95 ? -3.027 11.453 -16.647 1.00 86.50 95 MET A O 1
ATOM 767 N N . THR A 1 96 ? -3.369 10.721 -18.743 1.00 87.88 96 THR A N 1
ATOM 768 C CA . THR A 1 96 ? -4.728 10.232 -18.490 1.00 87.88 96 THR A CA 1
ATOM 769 C C . THR A 1 96 ? -4.708 9.021 -17.562 1.00 87.88 96 THR A C 1
ATOM 771 O O . THR A 1 96 ? -5.477 8.980 -16.603 1.00 87.88 96 THR A O 1
ATOM 774 N N . ASP A 1 97 ? -3.787 8.085 -17.784 1.00 85.19 97 ASP A N 1
ATOM 775 C CA . ASP A 1 97 ? -3.669 6.873 -16.970 1.00 85.19 97 ASP A CA 1
ATOM 776 C C . ASP A 1 97 ? -3.139 7.200 -15.572 1.00 85.19 97 ASP A C 1
ATOM 778 O O . ASP A 1 97 ? -3.661 6.695 -14.580 1.00 85.19 97 ASP A O 1
ATOM 782 N N . ALA A 1 98 ? -2.190 8.135 -15.470 1.00 86.31 98 ALA A N 1
ATOM 783 C CA . ALA A 1 98 ? -1.704 8.663 -14.198 1.00 86.31 98 ALA A CA 1
ATOM 784 C C . ALA A 1 98 ? -2.825 9.307 -13.368 1.00 86.31 98 ALA A C 1
ATOM 786 O O . ALA A 1 98 ? -2.938 9.065 -12.160 1.00 86.31 98 ALA A O 1
ATOM 787 N N . ALA A 1 99 ? -3.669 10.119 -14.014 1.00 89.50 99 ALA A N 1
ATOM 788 C CA . ALA A 1 99 ? -4.793 10.780 -13.363 1.00 89.50 99 ALA A CA 1
ATOM 789 C C . ALA A 1 99 ? -5.852 9.770 -12.902 1.00 89.50 99 ALA A C 1
ATOM 791 O O . ALA A 1 99 ? -6.340 9.871 -11.775 1.00 89.50 99 ALA A O 1
ATOM 792 N N . LEU A 1 100 ? -6.176 8.775 -13.733 1.00 89.50 100 LEU A N 1
ATOM 793 C CA . LEU A 1 100 ? -7.128 7.716 -13.394 1.00 89.50 100 LEU A CA 1
ATOM 794 C C . LEU A 1 100 ? -6.607 6.811 -12.278 1.00 89.50 100 LEU A C 1
ATOM 796 O O . LEU A 1 100 ? -7.358 6.497 -11.357 1.00 89.50 100 LEU A O 1
ATOM 800 N N . PHE A 1 101 ? -5.329 6.437 -12.319 1.00 88.06 101 PHE A N 1
ATOM 801 C CA . PHE A 1 101 ? -4.689 5.645 -11.275 1.00 88.06 101 PHE A CA 1
ATOM 802 C C . PHE A 1 101 ? -4.690 6.388 -9.940 1.00 88.06 101 PHE A C 1
ATOM 804 O O . PHE A 1 101 ? -5.127 5.847 -8.926 1.00 88.06 101 PHE A O 1
ATOM 811 N N . THR A 1 102 ? -4.279 7.656 -9.952 1.00 91.44 102 THR A N 1
ATOM 812 C CA . THR A 1 102 ? -4.258 8.497 -8.753 1.00 91.44 102 THR A CA 1
ATOM 813 C C . THR A 1 102 ? -5.663 8.687 -8.191 1.00 91.44 102 THR A C 1
ATOM 815 O O . THR A 1 102 ? -5.898 8.419 -7.018 1.00 91.44 102 THR A O 1
ATOM 818 N N . ALA A 1 103 ? -6.624 9.114 -9.013 1.00 90.69 103 ALA A N 1
ATOM 819 C CA . ALA A 1 103 ? -7.988 9.348 -8.553 1.00 90.69 103 ALA A CA 1
ATOM 820 C C . ALA A 1 103 ? -8.659 8.051 -8.077 1.00 90.69 103 ALA A C 1
ATOM 822 O O . ALA A 1 103 ? -9.259 8.024 -7.002 1.00 90.69 103 ALA A O 1
ATOM 823 N N . GLY A 1 104 ? -8.526 6.966 -8.843 1.00 90.88 104 GLY A N 1
ATOM 824 C CA . GLY A 1 104 ? -9.099 5.663 -8.520 1.00 90.88 104 GLY A CA 1
ATOM 825 C C . GLY A 1 104 ? -8.498 5.063 -7.252 1.00 90.88 104 GLY A C 1
ATOM 826 O O . GLY A 1 104 ? -9.240 4.659 -6.356 1.00 90.88 104 GLY A O 1
ATOM 827 N N . GLY A 1 105 ? -7.169 5.079 -7.132 1.00 89.81 105 GLY A N 1
ATOM 828 C CA . GLY A 1 105 ? -6.456 4.628 -5.940 1.00 89.81 105 GLY A CA 1
ATOM 829 C C . GLY A 1 105 ? -6.860 5.424 -4.702 1.00 89.81 105 GLY A C 1
ATOM 830 O O . GLY A 1 105 ? -7.144 4.836 -3.657 1.00 89.81 105 GLY A O 1
ATOM 831 N N . SER A 1 106 ? -6.957 6.752 -4.817 1.00 91.31 106 SER A N 1
ATOM 832 C CA . SER A 1 106 ? -7.351 7.632 -3.711 1.00 91.31 106 SER A CA 1
ATOM 833 C C . SER A 1 106 ? -8.782 7.395 -3.250 1.00 91.31 106 SER A C 1
ATOM 835 O O . SER A 1 106 ? -9.040 7.327 -2.048 1.00 91.31 106 SER A O 1
ATOM 837 N N . ILE A 1 107 ? -9.724 7.232 -4.182 1.00 93.12 107 ILE A N 1
ATOM 838 C CA . ILE A 1 107 ? -11.113 6.886 -3.850 1.00 93.12 107 ILE A CA 1
ATOM 839 C C . ILE A 1 107 ? -11.152 5.536 -3.134 1.00 93.12 107 ILE A C 1
ATOM 841 O O . ILE A 1 107 ? -11.790 5.414 -2.090 1.00 93.12 107 ILE A O 1
ATOM 845 N N . LEU A 1 108 ? -10.440 4.537 -3.656 1.00 92.69 108 LEU A N 1
ATOM 846 C CA . LEU A 1 108 ? -10.435 3.189 -3.104 1.00 92.69 108 LEU A CA 1
ATOM 847 C C . LEU A 1 108 ? -9.856 3.153 -1.683 1.00 92.69 108 LEU A C 1
ATOM 849 O O . LEU A 1 108 ? -10.488 2.605 -0.780 1.00 92.69 108 LEU A O 1
ATOM 853 N N . ILE A 1 109 ? -8.699 3.778 -1.452 1.00 91.00 109 ILE A N 1
ATOM 854 C CA . ILE A 1 109 ? -8.090 3.822 -0.117 1.00 91.00 109 ILE A CA 1
ATOM 855 C C . ILE A 1 109 ? -8.909 4.681 0.853 1.00 91.00 109 ILE A C 1
ATOM 857 O O . ILE A 1 109 ? -9.003 4.348 2.032 1.00 91.00 109 ILE A O 1
ATOM 861 N N . GLY A 1 110 ? -9.567 5.734 0.360 1.00 90.44 110 GLY A N 1
ATOM 862 C CA . GLY A 1 110 ? -10.514 6.516 1.142 1.00 90.44 110 GLY A CA 1
ATOM 863 C C . GLY A 1 110 ? -11.709 5.680 1.596 1.00 90.44 110 GLY A C 1
ATOM 864 O O . GLY A 1 110 ? -12.049 5.692 2.776 1.00 90.44 110 GLY A O 1
ATOM 865 N N . LEU A 1 111 ? -12.302 4.890 0.695 1.00 89.94 111 LEU A N 1
ATOM 866 C CA . LEU A 1 111 ? -13.406 3.979 1.009 1.00 89.94 111 LEU A CA 1
ATOM 867 C C . LEU A 1 111 ? -12.989 2.895 2.004 1.00 89.94 111 LEU A C 1
ATOM 869 O O . LEU A 1 111 ? -13.674 2.705 3.004 1.00 89.94 111 LEU A O 1
ATOM 873 N N . ILE A 1 112 ? -11.850 2.233 1.783 1.00 88.00 112 ILE A N 1
ATOM 874 C CA . ILE A 1 112 ? -11.288 1.259 2.737 1.00 88.00 112 ILE A CA 1
ATOM 875 C C . ILE A 1 112 ? -11.083 1.929 4.097 1.00 88.00 112 ILE A C 1
ATOM 877 O O . ILE A 1 112 ? -11.466 1.402 5.138 1.00 88.00 112 ILE A O 1
ATOM 881 N N . GLY A 1 113 ? -10.556 3.146 4.064 1.00 85.38 113 GLY A N 1
ATOM 882 C CA . GLY A 1 113 ? -10.325 4.014 5.196 1.00 85.38 113 GLY A CA 1
ATOM 883 C C . GLY A 1 113 ? -11.537 4.342 6.060 1.00 85.38 113 GLY A C 1
ATOM 884 O O . GLY A 1 113 ? -11.400 4.562 7.266 1.00 85.38 113 GLY A O 1
ATOM 885 N N . VAL A 1 114 ? -12.733 4.361 5.468 1.00 85.81 114 VAL A N 1
ATOM 886 C CA . VAL A 1 114 ? -13.983 4.524 6.218 1.00 85.81 114 VAL A CA 1
ATOM 887 C C . VAL A 1 114 ? -14.199 3.349 7.167 1.00 85.81 114 VAL A C 1
ATOM 889 O O . VAL A 1 114 ? -14.719 3.571 8.255 1.00 85.81 114 VAL A O 1
ATOM 892 N N . PHE A 1 115 ? -13.758 2.145 6.797 1.00 82.44 115 PHE A N 1
ATOM 893 C CA . PHE A 1 115 ? -14.083 0.890 7.482 1.00 82.44 115 PHE A CA 1
ATOM 894 C C . PHE A 1 115 ? -12.919 0.253 8.250 1.00 82.44 115 PHE A C 1
ATOM 896 O O . PHE A 1 115 ? -13.116 -0.785 8.878 1.00 82.44 115 PHE A O 1
ATOM 903 N N . THR A 1 116 ? -11.712 0.825 8.216 1.00 74.19 116 THR A N 1
ATOM 904 C CA . THR A 1 116 ? -10.580 0.293 8.991 1.00 74.19 116 THR A CA 1
ATOM 905 C C . THR A 1 116 ? -10.822 0.407 10.500 1.00 74.19 116 THR A C 1
ATOM 907 O O . THR A 1 116 ? -11.578 1.250 10.966 1.00 74.19 116 THR A O 1
ATOM 910 N N . 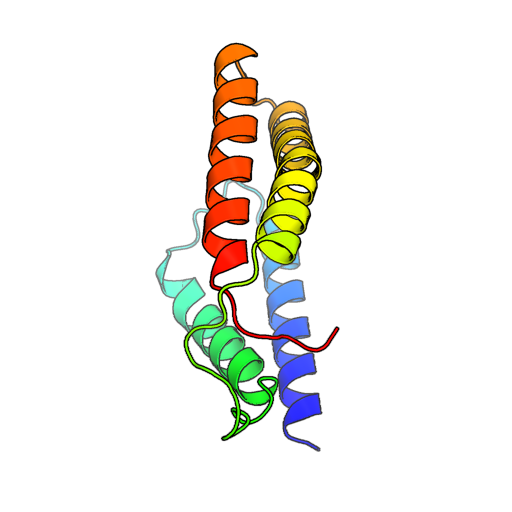GLU A 1 117 ? -10.219 -0.457 11.312 1.00 63.97 117 GLU A N 1
ATOM 911 C CA . GLU A 1 117 ? -10.363 -0.350 12.770 1.00 63.97 117 GLU A CA 1
ATOM 912 C C . GLU A 1 117 ? -9.701 0.926 13.321 1.00 63.97 117 GLU A C 1
ATOM 914 O O . GLU A 1 117 ? -8.846 1.552 12.685 1.00 63.97 117 GLU A O 1
ATOM 919 N N . HIS A 1 118 ? -10.108 1.325 14.528 1.00 57.16 118 HIS A N 1
ATOM 920 C CA . HIS A 1 118 ? -9.412 2.337 15.320 1.00 57.16 118 HIS A CA 1
ATOM 921 C C . HIS A 1 118 ? -7.994 1.835 15.636 1.00 57.16 118 HIS A C 1
ATOM 923 O O . HIS A 1 118 ? -7.761 1.130 16.613 1.00 57.16 118 HIS A O 1
ATOM 929 N N . VAL A 1 119 ? -7.021 2.202 14.807 1.00 53.50 119 VAL A N 1
ATOM 930 C CA . VAL A 1 119 ? -5.629 2.263 15.247 1.00 53.50 119 VAL A CA 1
ATOM 931 C C . VAL A 1 119 ? -5.530 3.575 16.014 1.00 53.50 119 VAL A C 1
ATOM 933 O O . VAL A 1 119 ? -5.591 4.637 15.400 1.00 53.50 119 VAL A O 1
ATOM 936 N N . ASN A 1 120 ? -5.488 3.513 17.349 1.00 42.00 120 ASN A N 1
ATOM 937 C CA . ASN A 1 120 ? -5.089 4.663 18.163 1.00 42.00 120 ASN A CA 1
ATOM 938 C C . ASN A 1 120 ? -3.700 5.094 17.670 1.00 42.00 120 ASN A C 1
ATOM 940 O O . ASN A 1 120 ? -2.718 4.405 17.948 1.00 42.00 120 ASN A O 1
ATOM 944 N N . VAL A 1 121 ? -3.653 6.160 16.869 1.00 41.47 121 VAL A N 1
ATOM 945 C CA . VAL A 1 121 ? -2.417 6.863 16.506 1.00 41.47 121 VAL A CA 1
ATOM 946 C C . VAL A 1 121 ? -2.034 7.769 17.662 1.00 41.47 121 VAL A C 1
ATOM 948 O O . VAL A 1 121 ? -2.944 8.462 18.173 1.00 41.47 121 VAL A O 1
#

Foldseek 3Di:
DDLLVQLVVLVVVLVVVVVCCCPPVHPPDPDPPVVCVVSVVSNVVSVVSVDDDPDPPWDQWAQDLVQLVVQLVVLLVVLVVVVVVVVVVPDDDDPVNSVCRSNVSSNVRSVVRRTDIPPPD

Organism: NCBI:txid2486356

pLDDT: mean 78.5, std 11.58, range [41.47, 93.12]

Secondary structure (DSSP, 8-state):
--HHHHHHHHHHHHHHHHHHIIIII-TT----GGGHHHHHHHHHHHHHHHSPPPPTT--S----HHHHHHHHHHHHHHHHHHHHHHHHTT----HHHHHHHHHHHHHHHHHHHHHS-----

Sequence (121 aa):
MTKTRLAFIAIGLCSVLLLFQTWVLGDNFETPWFVWLPILGILGWSLWQLRAPPDPASKLFDFNPKRGLLYFFLGLLIFPLTLSIDAIFGADISMTDAALFTAGGSILIGLIGVFTEHVNV

Radius of gyration: 18.79 Å; chains: 1; bounding box: 42×33×45 Å